Protein AF-A0A1F2QRP4-F1 (afdb_monomer_lite)

Foldseek 3Di:
DLVVLCVVVVHDSVVLHDPVLLVVQLVCVVVVHNCPRPCCDDVNVVSPVVLSVCVSVVQWDWDQDPVVRDIDIGGPVPPDD

pLDDT: mean 88.76, std 11.11, range [35.94, 96.62]

Sequenc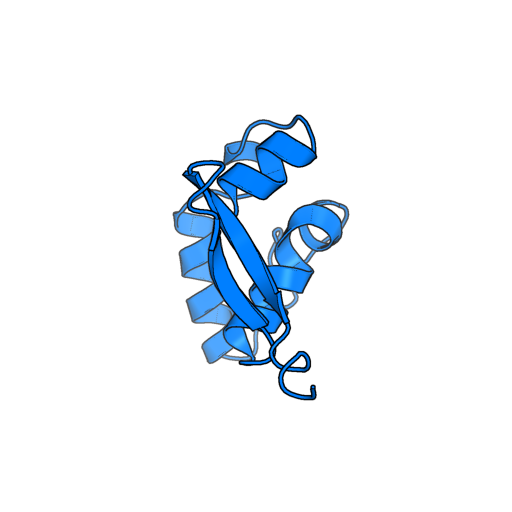e (81 aa):
MIRSRAEEAQIAPSLLATHADVQLLVQRHAAGNAADLPILQGWRRKIAGNDLVALLEGRASVEIDPARGCVRLRSTNDTGG

Secondary structure (DSSP, 8-state):
-HHHHHHHTTS-HHHH--HHHHHHHHHHHHTT--TTSGGGSHHHIIIIIHHHHHHHTTSEEEEEETTTTEEEEEEGGG---

Structure (mmCIF, N/CA/C/O backbone):
data_AF-A0A1F2QRP4-F1
#
_entry.id   AF-A0A1F2QRP4-F1
#
loop_
_atom_site.group_PDB
_atom_site.id
_atom_site.type_symbol
_atom_site.label_atom_id
_atom_site.label_alt_id
_atom_site.label_comp_id
_atom_site.label_asym_id
_atom_site.label_entity_id
_atom_site.label_seq_id
_atom_site.pdbx_PDB_ins_code
_atom_site.Cartn_x
_atom_site.Cartn_y
_atom_site.Cartn_z
_atom_site.occupancy
_atom_site.B_iso_or_equiv
_atom_site.auth_seq_id
_atom_site.auth_comp_id
_atom_site.auth_asym_id
_atom_site.auth_atom_id
_atom_site.pdbx_PDB_model_num
ATOM 1 N N . MET A 1 1 ? 9.652 -1.658 -3.139 1.00 83.81 1 MET A N 1
ATOM 2 C CA . MET A 1 1 ? 8.715 -2.786 -2.962 1.00 83.81 1 MET A CA 1
ATOM 3 C C . MET A 1 1 ? 7.670 -2.836 -4.083 1.00 83.81 1 MET A C 1
ATOM 5 O O . MET A 1 1 ? 7.756 -3.768 -4.865 1.00 83.81 1 MET A O 1
ATOM 9 N N . ILE A 1 2 ? 6.782 -1.837 -4.256 1.00 89.00 2 ILE A N 1
ATOM 10 C CA . ILE A 1 2 ? 5.725 -1.833 -5.309 1.00 89.00 2 ILE A CA 1
ATOM 11 C C . ILE A 1 2 ? 6.248 -2.240 -6.693 1.00 89.00 2 ILE A C 1
ATOM 13 O O . ILE A 1 2 ? 5.663 -3.094 -7.346 1.00 89.00 2 ILE A O 1
ATOM 17 N N . ARG A 1 3 ? 7.373 -1.653 -7.122 1.00 88.69 3 ARG A N 1
ATOM 18 C CA . ARG A 1 3 ? 8.005 -1.975 -8.407 1.00 88.69 3 ARG A CA 1
ATOM 19 C C . ARG A 1 3 ? 8.385 -3.457 -8.523 1.00 88.69 3 ARG A C 1
ATOM 21 O O . ARG A 1 3 ? 7.998 -4.077 -9.499 1.00 88.69 3 ARG A O 1
ATOM 28 N N . SER A 1 4 ? 9.029 -4.021 -7.497 1.00 90.06 4 SER A N 1
ATOM 29 C CA . SER A 1 4 ? 9.384 -5.451 -7.443 1.00 90.06 4 SER A CA 1
ATOM 30 C C . SER A 1 4 ? 8.143 -6.336 -7.562 1.00 90.06 4 SER A C 1
ATOM 32 O O . SER A 1 4 ? 8.119 -7.257 -8.364 1.00 90.06 4 SER A O 1
ATOM 34 N N . ARG A 1 5 ? 7.065 -6.015 -6.831 1.00 90.31 5 ARG A N 1
ATOM 35 C CA . ARG A 1 5 ? 5.808 -6.780 -6.906 1.00 90.31 5 ARG A CA 1
ATOM 36 C C . ARG A 1 5 ? 5.129 -6.690 -8.268 1.00 90.31 5 ARG A C 1
ATOM 38 O O . ARG A 1 5 ? 4.567 -7.673 -8.734 1.00 90.31 5 ARG A O 1
ATOM 45 N N . ALA A 1 6 ? 5.166 -5.522 -8.902 1.00 92.12 6 ALA A N 1
ATOM 46 C CA . ALA A 1 6 ? 4.624 -5.340 -10.243 1.00 92.12 6 ALA A CA 1
ATOM 47 C C . ALA A 1 6 ? 5.415 -6.141 -11.287 1.00 92.12 6 ALA A C 1
ATOM 49 O O . ALA A 1 6 ? 4.813 -6.779 -12.145 1.00 92.12 6 ALA A O 1
ATOM 50 N N . GLU A 1 7 ? 6.744 -6.152 -11.174 1.00 91.19 7 GLU A N 1
ATOM 51 C CA . GLU A 1 7 ? 7.634 -6.950 -12.022 1.00 91.19 7 GLU A CA 1
ATOM 52 C C . GLU A 1 7 ? 7.398 -8.456 -11.827 1.00 91.19 7 GLU A C 1
ATOM 54 O O . GLU A 1 7 ? 7.202 -9.169 -12.809 1.00 91.19 7 GLU A O 1
ATOM 59 N N . GLU A 1 8 ? 7.319 -8.928 -10.577 1.00 89.81 8 GLU A N 1
ATOM 60 C CA . GLU A 1 8 ? 6.987 -10.321 -10.224 1.00 89.81 8 GLU A CA 1
ATOM 61 C C . GLU A 1 8 ? 5.628 -10.755 -10.795 1.00 89.81 8 GLU A C 1
ATOM 63 O O . GLU A 1 8 ? 5.480 -11.879 -11.270 1.00 89.81 8 GLU A O 1
ATOM 68 N N . ALA A 1 9 ? 4.643 -9.855 -10.783 1.00 91.81 9 ALA A N 1
ATOM 69 C CA . ALA A 1 9 ? 3.315 -10.092 -11.340 1.00 91.81 9 ALA A CA 1
ATOM 70 C C . ALA A 1 9 ? 3.194 -9.775 -12.843 1.00 91.81 9 ALA A C 1
ATOM 72 O O . ALA A 1 9 ? 2.096 -9.872 -13.389 1.00 91.81 9 ALA A O 1
ATOM 73 N N . GLN A 1 10 ? 4.289 -9.386 -13.505 1.00 93.88 10 GLN A N 1
ATOM 74 C CA . GLN A 1 10 ? 4.343 -9.035 -14.929 1.00 93.88 10 GLN A CA 1
ATOM 75 C C . GLN A 1 10 ? 3.319 -7.965 -15.354 1.00 93.88 10 GLN A C 1
ATOM 77 O O . GLN A 1 10 ? 2.727 -8.032 -16.432 1.00 93.88 10 GLN A O 1
ATOM 82 N N . ILE A 1 11 ? 3.122 -6.949 -14.513 1.00 94.06 11 ILE A N 1
ATOM 83 C CA . ILE A 1 11 ? 2.245 -5.803 -14.786 1.00 94.06 11 ILE A CA 1
ATOM 84 C C . ILE A 1 11 ? 3.017 -4.487 -14.727 1.00 94.06 11 ILE A C 1
ATOM 86 O O . ILE A 1 11 ? 4.031 -4.354 -14.043 1.00 94.06 11 ILE A O 1
ATOM 90 N N . ALA A 1 12 ? 2.500 -3.462 -15.407 1.00 93.88 12 ALA A N 1
ATOM 91 C CA . ALA A 1 12 ? 3.042 -2.116 -15.279 1.00 93.88 12 ALA A CA 1
ATOM 92 C C . ALA A 1 12 ? 2.896 -1.617 -13.821 1.00 93.88 12 ALA A C 1
ATOM 94 O O . ALA A 1 12 ? 1.791 -1.676 -13.274 1.00 93.88 12 ALA A O 1
ATOM 95 N N . PRO A 1 13 ? 3.948 -1.058 -13.189 1.00 91.44 13 PRO A N 1
ATOM 96 C CA . PRO A 1 13 ? 3.875 -0.578 -11.807 1.00 91.44 13 PRO A CA 1
ATOM 97 C C . PRO A 1 13 ? 2.767 0.450 -11.559 1.00 91.44 13 PRO A C 1
ATOM 99 O O . PRO A 1 13 ? 2.106 0.397 -10.528 1.00 91.44 13 PRO A O 1
ATOM 102 N N . SER A 1 14 ? 2.510 1.335 -12.526 1.00 93.19 14 SER A N 1
ATOM 103 C CA . SER A 1 14 ? 1.435 2.331 -12.453 1.00 93.19 14 SER A CA 1
ATOM 104 C C . SER A 1 14 ? 0.033 1.719 -12.425 1.00 93.19 14 SER A C 1
ATOM 106 O O . SER A 1 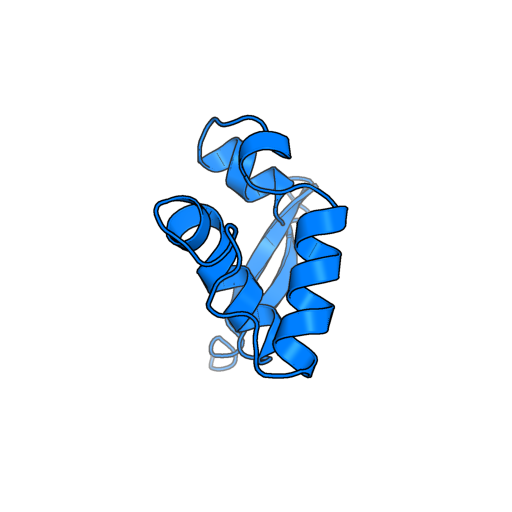14 ? -0.883 2.337 -11.892 1.00 93.19 14 SER A O 1
ATOM 108 N N . LEU A 1 15 ? -0.149 0.507 -12.961 1.00 94.06 15 LEU A N 1
ATOM 109 C CA . LEU A 1 15 ? -1.423 -0.211 -12.895 1.00 94.06 15 LEU A CA 1
ATOM 110 C C . LEU A 1 15 ? -1.672 -0.785 -11.493 1.00 94.06 15 LEU A C 1
ATOM 112 O O . LEU A 1 15 ? -2.828 -0.897 -11.066 1.00 94.06 15 LEU A O 1
ATOM 116 N N . LEU A 1 16 ? -0.591 -1.148 -10.794 1.00 93.94 16 LEU A N 1
ATOM 117 C CA . LEU A 1 16 ? -0.627 -1.633 -9.419 1.00 93.94 16 LEU A CA 1
ATOM 118 C C . LEU A 1 16 ? -0.887 -0.481 -8.444 1.00 93.94 16 LEU A C 1
ATOM 120 O O . LEU A 1 16 ? -1.874 -0.534 -7.713 1.00 93.94 16 LEU A O 1
ATOM 124 N N . ALA A 1 17 ? -0.025 0.539 -8.450 1.00 94.06 17 ALA A N 1
ATOM 125 C CA . ALA A 1 17 ? -0.171 1.750 -7.648 1.00 94.06 17 ALA A CA 1
ATOM 126 C C . ALA A 1 17 ? 0.758 2.866 -8.144 1.00 94.06 17 ALA A C 1
ATOM 128 O O . ALA A 1 17 ? 1.911 2.630 -8.517 1.00 94.06 17 ALA A O 1
ATOM 129 N N . THR A 1 18 ? 0.289 4.103 -8.062 1.00 94.00 18 THR A N 1
ATOM 130 C CA . THR A 1 18 ? 1.115 5.303 -8.216 1.00 94.00 18 THR A CA 1
ATOM 131 C C . THR A 1 18 ? 1.683 5.763 -6.870 1.00 94.00 18 THR A C 1
ATOM 133 O O . THR A 1 18 ? 1.282 5.295 -5.804 1.00 94.00 18 THR A O 1
ATOM 136 N N . HIS A 1 19 ? 2.609 6.726 -6.896 1.00 92.50 19 HIS A N 1
ATOM 137 C CA . HIS A 1 19 ? 3.094 7.370 -5.670 1.00 92.50 19 HIS A CA 1
ATOM 138 C C . HIS A 1 19 ? 1.954 8.034 -4.877 1.00 92.50 19 HIS A C 1
ATOM 140 O O . HIS A 1 19 ? 1.905 7.923 -3.654 1.00 92.50 19 HIS A O 1
ATOM 146 N N . ALA A 1 20 ? 1.010 8.678 -5.573 1.00 94.12 20 ALA A N 1
ATOM 147 C CA . ALA A 1 20 ? -0.143 9.320 -4.950 1.00 94.12 20 ALA A CA 1
ATOM 148 C C . ALA A 1 20 ? -1.047 8.302 -4.234 1.00 94.12 20 ALA A C 1
ATOM 150 O O . ALA A 1 20 ? -1.492 8.569 -3.120 1.00 94.12 20 ALA A O 1
ATOM 151 N N . ASP A 1 21 ? -1.245 7.114 -4.815 1.00 94.19 21 ASP A N 1
ATOM 152 C CA . ASP A 1 21 ? -2.030 6.042 -4.188 1.00 94.19 21 ASP A CA 1
ATOM 153 C C . ASP A 1 21 ? -1.390 5.550 -2.885 1.00 94.19 21 ASP A C 1
ATOM 155 O O . ASP A 1 21 ? -2.083 5.333 -1.891 1.00 94.19 21 ASP A O 1
ATOM 159 N N . VAL A 1 22 ? -0.059 5.404 -2.862 1.00 92.81 22 VAL A N 1
ATOM 160 C CA . VAL A 1 22 ? 0.678 5.002 -1.652 1.00 92.81 22 VAL A CA 1
ATOM 161 C C . VAL A 1 22 ? 0.599 6.091 -0.583 1.00 92.81 22 VAL A C 1
ATOM 163 O O . VAL A 1 22 ? 0.339 5.794 0.581 1.00 92.81 22 VAL A O 1
ATOM 166 N N . GLN A 1 23 ? 0.764 7.358 -0.964 1.00 94.88 23 GLN A N 1
ATOM 167 C CA . GLN A 1 23 ? 0.651 8.475 -0.027 1.00 94.88 23 GLN A CA 1
ATOM 168 C C . GLN A 1 23 ? -0.771 8.598 0.543 1.00 94.88 23 GLN A C 1
ATOM 170 O O . GLN A 1 23 ? -0.941 8.903 1.725 1.00 94.88 23 GLN A O 1
ATOM 175 N N . LEU A 1 24 ? -1.794 8.344 -0.276 1.00 96.00 24 LEU A N 1
ATOM 176 C CA . LEU A 1 24 ? -3.189 8.305 0.156 1.00 96.00 24 LEU A 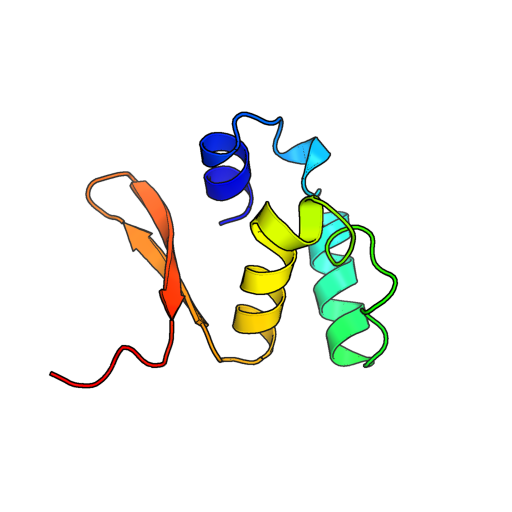CA 1
ATOM 177 C C . LEU A 1 24 ? -3.447 7.134 1.111 1.00 96.00 24 LEU A C 1
ATOM 179 O O . LEU A 1 24 ? -4.124 7.318 2.121 1.00 96.00 24 LEU A O 1
ATOM 183 N N . LEU A 1 25 ? -2.874 5.958 0.835 1.00 96.06 25 LEU A N 1
ATOM 184 C CA . LEU A 1 25 ? -2.948 4.799 1.724 1.00 96.06 25 LEU A CA 1
ATOM 185 C C . LEU A 1 25 ? -2.398 5.112 3.114 1.00 96.06 25 LEU A C 1
ATOM 187 O O . LEU A 1 25 ? -3.084 4.844 4.095 1.00 96.06 25 LEU A O 1
ATOM 191 N N . VAL A 1 26 ? -1.206 5.707 3.204 1.00 95.44 26 VAL A N 1
ATOM 192 C CA . VAL A 1 26 ? -0.597 6.085 4.491 1.00 95.44 26 VAL A CA 1
ATOM 193 C C . VAL A 1 26 ? -1.519 7.025 5.271 1.00 95.44 26 VAL A C 1
ATOM 195 O O . VAL A 1 26 ? -1.825 6.768 6.435 1.00 95.44 26 VAL A O 1
ATOM 198 N N . GLN A 1 27 ? -2.010 8.082 4.618 1.00 96.25 27 GLN A N 1
ATOM 199 C CA . GLN A 1 27 ? -2.891 9.071 5.246 1.00 96.25 27 GLN A CA 1
ATOM 200 C C . GLN A 1 27 ? -4.200 8.448 5.741 1.00 96.25 27 GLN A C 1
ATOM 202 O O . GLN A 1 27 ? -4.592 8.658 6.888 1.00 96.25 27 GLN A O 1
ATOM 207 N N . ARG A 1 28 ? -4.871 7.653 4.899 1.00 96.62 28 ARG A N 1
ATOM 208 C CA . ARG A 1 28 ? -6.140 7.015 5.268 1.00 96.62 28 ARG A CA 1
ATOM 209 C C . ARG A 1 28 ? -5.974 5.919 6.309 1.00 96.62 28 ARG A C 1
ATOM 211 O O . ARG A 1 28 ? -6.853 5.723 7.142 1.00 96.62 28 ARG A O 1
ATOM 218 N N . HIS A 1 29 ? -4.854 5.203 6.289 1.00 95.38 29 HIS A N 1
ATOM 219 C CA . HIS A 1 29 ? -4.575 4.189 7.299 1.00 95.38 29 HIS A CA 1
ATOM 220 C C . HIS A 1 29 ? -4.393 4.842 8.673 1.00 95.38 29 HIS A C 1
ATOM 222 O O . HIS A 1 29 ? -5.029 4.411 9.629 1.00 95.38 29 HIS A O 1
ATOM 228 N N . ALA A 1 30 ? -3.638 5.945 8.749 1.00 94.50 30 ALA A N 1
ATOM 229 C CA . ALA A 1 30 ? -3.491 6.727 9.978 1.00 94.50 30 ALA A CA 1
ATOM 230 C C . ALA A 1 30 ? -4.828 7.296 10.495 1.00 94.50 30 ALA A C 1
ATOM 232 O O . ALA A 1 30 ? -5.028 7.402 11.701 1.00 94.50 30 ALA A O 1
ATOM 233 N N . ALA A 1 31 ? 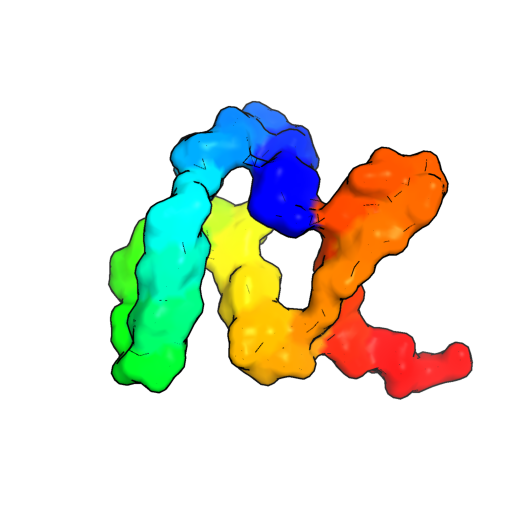-5.758 7.622 9.593 1.00 95.69 31 ALA A N 1
ATOM 234 C CA . ALA A 1 31 ? -7.109 8.079 9.926 1.00 95.69 31 ALA A CA 1
ATOM 235 C C . ALA A 1 31 ? -8.121 6.940 10.190 1.00 95.69 31 ALA A C 1
ATOM 237 O O . ALA A 1 31 ? -9.290 7.217 10.454 1.00 95.69 31 ALA A O 1
ATOM 238 N N . GLY A 1 32 ? -7.714 5.668 10.090 1.00 93.75 32 GLY A N 1
ATOM 239 C CA . GLY A 1 32 ? -8.590 4.509 10.297 1.00 93.75 32 GLY A CA 1
ATOM 240 C C . GLY A 1 32 ? -9.619 4.256 9.183 1.00 93.75 32 GLY A C 1
ATOM 241 O O . GLY A 1 32 ? -10.592 3.542 9.408 1.00 93.75 32 GLY A O 1
ATOM 242 N N . ASN A 1 33 ? -9.434 4.817 7.981 1.00 94.06 33 ASN A N 1
ATOM 243 C CA . ASN A 1 33 ? -10.409 4.771 6.880 1.00 94.06 33 ASN A CA 1
ATOM 244 C C . ASN A 1 33 ? -9.821 4.318 5.526 1.00 94.06 33 ASN A C 1
ATOM 246 O O . ASN A 1 33 ? -10.279 4.740 4.469 1.00 94.06 33 ASN A O 1
ATOM 250 N N . ALA A 1 34 ? -8.808 3.447 5.531 1.00 93.50 34 ALA A N 1
ATOM 251 C CA . ALA A 1 34 ? -8.153 2.974 4.303 1.00 93.50 34 ALA A CA 1
ATOM 252 C C . ALA A 1 34 ? -8.901 1.865 3.542 1.00 93.50 34 ALA A C 1
ATOM 254 O O . ALA A 1 34 ? -8.523 1.552 2.414 1.00 93.50 34 ALA A O 1
ATOM 255 N N . ALA A 1 35 ? -9.910 1.233 4.150 1.00 89.75 35 ALA A N 1
ATOM 256 C CA . ALA A 1 35 ? -10.482 -0.023 3.662 1.00 89.75 35 ALA A CA 1
ATOM 257 C C . ALA A 1 35 ? -11.057 0.061 2.237 1.00 89.75 35 ALA A C 1
ATOM 259 O O . ALA A 1 35 ? -11.022 -0.929 1.516 1.00 89.75 35 ALA A O 1
ATOM 260 N N . ASP A 1 36 ? -11.553 1.221 1.811 1.00 93.12 36 ASP A N 1
ATOM 261 C CA . ASP A 1 36 ? -12.162 1.447 0.495 1.00 93.12 36 ASP A CA 1
ATOM 262 C C . ASP A 1 36 ? -11.144 1.750 -0.620 1.00 93.12 36 ASP A C 1
ATOM 264 O O . ASP A 1 36 ? -11.515 1.831 -1.793 1.00 93.12 36 ASP A O 1
ATOM 268 N N . LEU A 1 37 ? -9.857 1.901 -0.292 1.00 95.75 37 LEU A N 1
ATOM 269 C CA . LEU A 1 37 ? -8.848 2.289 -1.272 1.00 95.75 37 LEU A CA 1
ATOM 270 C C . LEU A 1 37 ? -8.598 1.195 -2.322 1.00 95.75 37 LEU A C 1
ATOM 272 O O . LEU A 1 37 ? -8.423 0.030 -1.957 1.00 95.75 37 LEU A O 1
ATOM 276 N N . PRO A 1 38 ? -8.441 1.547 -3.617 1.00 94.62 38 PRO A N 1
ATOM 277 C CA . PRO A 1 38 ? -8.235 0.570 -4.690 1.00 94.62 38 PRO A CA 1
ATOM 278 C C . PRO A 1 38 ? -7.056 -0.389 -4.474 1.00 94.62 38 PRO A C 1
ATOM 280 O O . PRO A 1 38 ? -7.127 -1.549 -4.877 1.00 94.62 38 PRO A O 1
ATOM 283 N N . ILE A 1 39 ? -5.978 0.070 -3.826 1.00 94.94 39 ILE A N 1
ATOM 284 C CA . ILE A 1 39 ? -4.797 -0.752 -3.508 1.00 94.94 39 ILE A CA 1
ATOM 285 C C . ILE A 1 39 ? -5.098 -1.857 -2.485 1.00 94.94 39 ILE A C 1
ATOM 287 O O . ILE A 1 39 ? -4.421 -2.883 -2.467 1.00 94.94 39 ILE A O 1
ATOM 291 N N . LEU A 1 40 ? -6.146 -1.683 -1.674 1.00 96.38 40 LEU A N 1
ATOM 292 C CA . LEU A 1 40 ? -6.631 -2.663 -0.703 1.00 96.38 40 LEU A CA 1
ATOM 293 C C . LEU A 1 40 ? -7.818 -3.474 -1.232 1.00 96.38 40 LEU A C 1
ATOM 295 O O . LEU A 1 40 ? -8.467 -4.183 -0.466 1.00 96.38 40 LEU A O 1
ATOM 299 N N . GLN A 1 41 ? -8.078 -3.432 -2.541 1.00 95.56 41 GLN A N 1
ATOM 300 C CA . GLN A 1 41 ? -9.182 -4.151 -3.168 1.00 95.56 41 GLN A CA 1
ATOM 301 C C . GLN A 1 41 ? -8.720 -5.113 -4.267 1.00 95.56 41 GLN A C 1
ATOM 303 O O . GLN A 1 41 ? -7.693 -4.926 -4.927 1.00 95.56 41 GLN A O 1
ATOM 308 N N . GLY A 1 42 ? -9.506 -6.176 -4.457 1.00 95.56 42 GLY A N 1
ATOM 309 C CA . GLY A 1 42 ? -9.350 -7.134 -5.551 1.00 95.56 42 GLY A CA 1
ATOM 310 C C . GLY A 1 42 ? -7.935 -7.701 -5.696 1.00 95.56 42 GLY A C 1
ATOM 311 O O . GLY A 1 42 ? -7.308 -8.141 -4.732 1.00 95.56 42 GLY A O 1
ATOM 312 N N . TRP A 1 43 ? -7.433 -7.718 -6.930 1.00 95.31 43 TRP A N 1
ATOM 313 C CA . TRP A 1 43 ? -6.112 -8.260 -7.245 1.00 95.31 43 TRP A CA 1
ATOM 314 C C . TRP A 1 43 ? -4.965 -7.375 -6.727 1.00 95.31 43 TRP A C 1
ATOM 316 O O . TRP A 1 43 ? -3.934 -7.908 -6.325 1.00 95.31 43 TRP A O 1
ATOM 326 N N . ARG A 1 44 ? -5.147 -6.047 -6.644 1.00 96.00 44 ARG A N 1
ATOM 327 C CA . ARG A 1 44 ? -4.123 -5.122 -6.116 1.00 96.00 44 ARG A CA 1
ATOM 328 C C . ARG A 1 44 ? -3.806 -5.418 -4.656 1.00 96.00 44 ARG A C 1
ATOM 330 O O . ARG A 1 44 ? -2.636 -5.456 -4.270 1.00 96.00 44 ARG A O 1
ATOM 337 N N . ARG A 1 45 ? -4.844 -5.747 -3.879 1.00 95.75 45 ARG A N 1
ATOM 338 C CA . ARG A 1 45 ? -4.694 -6.207 -2.496 1.00 95.75 45 ARG A CA 1
ATOM 339 C C . ARG A 1 45 ? -3.794 -7.433 -2.393 1.00 95.75 45 ARG A C 1
ATOM 341 O O . ARG A 1 45 ? -2.930 -7.485 -1.524 1.00 95.75 45 ARG A O 1
ATOM 348 N N . LYS A 1 46 ? -4.007 -8.408 -3.278 1.00 94.69 46 LYS A N 1
ATOM 349 C CA . LYS A 1 46 ? -3.269 -9.677 -3.279 1.00 94.69 46 LYS A CA 1
ATOM 350 C C . LYS A 1 46 ? -1.799 -9.492 -3.656 1.00 94.69 46 LYS A C 1
ATOM 352 O O . LYS A 1 46 ? -0.960 -10.176 -3.092 1.00 94.69 46 LYS A O 1
ATOM 357 N N . ILE A 1 47 ? -1.502 -8.582 -4.586 1.00 94.25 47 ILE A N 1
ATOM 358 C CA . ILE A 1 47 ? -0.137 -8.365 -5.093 1.00 94.25 47 ILE A CA 1
ATOM 359 C C . ILE A 1 47 ? 0.691 -7.469 -4.167 1.00 94.25 47 ILE A C 1
ATOM 361 O O . ILE A 1 47 ? 1.881 -7.710 -3.987 1.00 94.25 47 ILE A O 1
ATOM 365 N N . ALA A 1 48 ? 0.089 -6.420 -3.600 1.00 94.19 48 ALA A N 1
ATOM 366 C CA . ALA A 1 48 ? 0.823 -5.473 -2.761 1.00 94.19 48 ALA A CA 1
ATOM 367 C C . ALA A 1 48 ? 0.047 -4.964 -1.546 1.00 94.19 48 ALA A C 1
ATOM 369 O O . ALA A 1 48 ? 0.669 -4.676 -0.530 1.00 94.19 48 ALA A O 1
ATOM 370 N N . GLY A 1 49 ? -1.283 -4.845 -1.607 1.00 94.56 49 GLY A N 1
ATOM 371 C CA . GLY A 1 49 ? -2.046 -4.220 -0.520 1.00 94.56 49 GLY A CA 1
ATOM 372 C C . GLY A 1 49 ? -1.880 -4.903 0.840 1.00 94.56 49 GLY A C 1
ATOM 373 O O . GLY A 1 49 ? -1.700 -4.212 1.836 1.00 94.56 49 GLY A O 1
ATOM 374 N N . ASN A 1 50 ? -1.877 -6.238 0.893 1.00 94.56 50 ASN A N 1
ATOM 375 C CA . ASN A 1 50 ? -1.662 -6.969 2.148 1.00 94.56 50 ASN A CA 1
ATOM 376 C C . ASN A 1 50 ? -0.270 -6.698 2.743 1.00 94.56 50 ASN A C 1
ATOM 378 O O . ASN A 1 50 ? -0.156 -6.452 3.942 1.00 94.56 50 ASN A O 1
ATOM 382 N N . ASP A 1 51 ? 0.768 -6.692 1.905 1.00 93.69 51 ASP A N 1
ATOM 383 C CA . ASP A 1 51 ? 2.139 -6.406 2.331 1.00 93.69 51 ASP A CA 1
ATOM 384 C C . ASP A 1 51 ? 2.279 -4.959 2.829 1.00 93.69 51 ASP A C 1
ATOM 386 O O . ASP A 1 51 ? 2.907 -4.712 3.854 1.00 93.69 51 ASP A O 1
ATOM 390 N N . LEU A 1 52 ? 1.669 -3.994 2.129 1.00 93.69 52 LEU A N 1
ATOM 391 C CA . LEU A 1 52 ? 1.670 -2.586 2.535 1.00 93.69 52 LEU A CA 1
ATOM 392 C C . LEU A 1 52 ? 0.981 -2.393 3.886 1.00 93.69 52 LEU A C 1
ATOM 394 O O . LEU A 1 52 ? 1.494 -1.671 4.731 1.00 93.69 52 LEU A O 1
ATOM 398 N N . VAL A 1 53 ? -0.156 -3.054 4.107 1.00 94.19 53 VAL A N 1
ATOM 399 C CA . VAL A 1 53 ? -0.854 -3.022 5.399 1.00 94.19 53 VAL A CA 1
ATOM 400 C C . VAL A 1 53 ? 0.021 -3.629 6.497 1.00 94.19 53 VAL A C 1
ATOM 402 O O . VAL A 1 53 ? 0.178 -3.019 7.549 1.00 94.19 53 VAL A O 1
ATOM 405 N N . ALA A 1 54 ? 0.680 -4.763 6.238 1.00 93.06 54 ALA A N 1
ATOM 406 C CA . ALA A 1 54 ? 1.609 -5.360 7.197 1.00 93.06 54 ALA A CA 1
ATOM 407 C C . ALA A 1 54 ? 2.794 -4.437 7.537 1.00 93.06 54 ALA A C 1
ATOM 409 O O . ALA A 1 54 ? 3.207 -4.398 8.695 1.00 93.06 54 ALA A O 1
ATOM 410 N N . LEU A 1 55 ? 3.316 -3.676 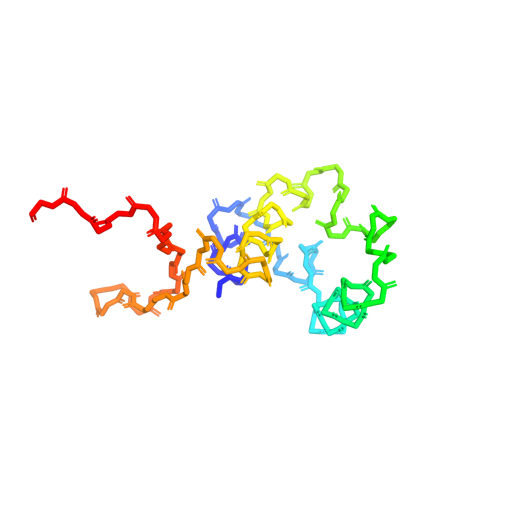6.566 1.00 92.81 55 LEU A N 1
ATOM 411 C CA . LEU A 1 55 ? 4.346 -2.657 6.805 1.00 92.81 55 LEU A CA 1
ATOM 412 C C . LEU A 1 55 ? 3.838 -1.525 7.699 1.00 92.81 55 LEU A C 1
ATOM 414 O O . LEU A 1 55 ? 4.515 -1.151 8.652 1.00 92.81 55 LEU A O 1
ATOM 418 N N . LEU A 1 56 ? 2.654 -0.987 7.398 1.00 93.12 56 LEU A N 1
ATOM 419 C CA . LEU A 1 56 ? 2.064 0.117 8.161 1.00 93.12 56 LEU A CA 1
ATOM 420 C C . LEU A 1 56 ? 1.733 -0.288 9.599 1.00 93.12 56 LEU A C 1
ATOM 422 O O . LEU A 1 56 ? 1.859 0.519 10.512 1.00 93.12 56 LEU A O 1
ATOM 426 N N . GLU A 1 57 ? 1.376 -1.552 9.801 1.00 93.06 57 GLU A N 1
ATOM 427 C CA . GLU A 1 57 ? 1.053 -2.115 11.112 1.00 93.06 57 GLU A CA 1
ATOM 428 C C . GLU A 1 57 ? 2.289 -2.679 11.841 1.00 93.06 57 GLU A C 1
ATOM 430 O O . GLU A 1 57 ? 2.149 -3.336 12.871 1.00 93.06 57 GLU A O 1
ATOM 435 N N . GLY A 1 58 ? 3.503 -2.462 11.314 1.00 92.62 58 GLY A N 1
ATOM 436 C CA . GLY A 1 58 ? 4.760 -2.892 11.943 1.00 92.62 58 GLY A CA 1
ATOM 437 C C . GLY A 1 58 ? 4.979 -4.411 11.985 1.00 92.62 58 GLY A C 1
ATOM 438 O O . GLY A 1 58 ? 5.856 -4.898 12.696 1.00 92.62 58 GLY A O 1
ATOM 439 N N . ARG A 1 59 ? 4.196 -5.182 11.223 1.00 92.94 59 ARG A N 1
ATOM 440 C CA . ARG A 1 59 ? 4.303 -6.651 11.119 1.00 92.94 59 ARG A CA 1
ATOM 441 C C . ARG A 1 59 ? 5.253 -7.122 10.019 1.00 92.94 59 ARG A C 1
ATOM 443 O O . ARG A 1 59 ? 5.496 -8.317 9.850 1.00 92.94 59 ARG A O 1
ATOM 450 N N . ALA A 1 60 ? 5.769 -6.185 9.239 1.00 91.94 60 ALA A N 1
ATOM 451 C CA . ALA A 1 60 ? 6.768 -6.431 8.222 1.00 91.94 60 ALA A CA 1
ATOM 452 C C . ALA A 1 60 ? 7.753 -5.260 8.163 1.00 91.94 60 ALA A C 1
ATOM 454 O O . ALA A 1 60 ? 7.490 -4.165 8.657 1.00 91.94 60 ALA A O 1
ATOM 455 N N . SER A 1 61 ? 8.892 -5.487 7.531 1.00 89.88 61 SER A N 1
ATOM 456 C CA . SER A 1 61 ? 9.900 -4.480 7.220 1.00 89.88 61 SER A CA 1
ATOM 457 C C . SER A 1 61 ? 10.358 -4.641 5.776 1.00 89.88 61 SER A C 1
ATOM 459 O O . SER A 1 61 ? 10.177 -5.688 5.153 1.00 89.88 61 SER A O 1
ATOM 461 N N . VAL A 1 62 ? 10.910 -3.573 5.214 1.00 88.69 62 VAL A N 1
ATOM 462 C CA . VAL A 1 62 ? 11.422 -3.566 3.845 1.00 88.69 62 VAL A CA 1
ATOM 463 C C . VAL A 1 62 ? 12.929 -3.736 3.876 1.00 88.69 62 VAL A C 1
ATOM 465 O O . VAL A 1 62 ? 13.612 -3.035 4.616 1.00 88.69 62 VAL A O 1
ATOM 468 N N . GLU A 1 63 ? 13.443 -4.608 3.019 1.00 88.88 63 GLU A N 1
ATOM 469 C CA . GLU A 1 63 ? 14.873 -4.843 2.883 1.00 88.88 63 GLU A CA 1
ATOM 470 C C . GLU A 1 63 ? 15.313 -4.816 1.435 1.00 88.88 63 GLU A C 1
ATOM 472 O O . GLU A 1 63 ? 14.543 -5.105 0.519 1.00 88.88 63 GLU A O 1
ATOM 477 N N . ILE A 1 64 ? 16.579 -4.483 1.230 1.00 85.56 64 ILE A N 1
ATOM 478 C CA . ILE A 1 64 ? 17.214 -4.554 -0.077 1.00 85.56 64 ILE A CA 1
ATOM 479 C C . ILE A 1 64 ? 17.958 -5.882 -0.137 1.00 85.56 64 ILE A C 1
ATOM 481 O O . ILE A 1 64 ? 18.784 -6.164 0.724 1.00 85.56 64 ILE A O 1
ATOM 485 N N . ASP A 1 65 ? 17.662 -6.694 -1.148 1.00 81.69 65 ASP A N 1
ATOM 486 C CA . ASP A 1 65 ? 18.480 -7.850 -1.489 1.00 81.69 65 ASP A CA 1
ATOM 487 C C . ASP A 1 65 ? 19.756 -7.352 -2.189 1.00 81.69 65 ASP A C 1
ATOM 489 O O . ASP A 1 65 ? 19.673 -6.902 -3.338 1.00 81.69 65 ASP A O 1
ATOM 493 N N . PRO A 1 66 ? 20.936 -7.425 -1.548 1.00 78.06 66 PRO A N 1
ATOM 494 C CA . PRO A 1 66 ? 22.173 -6.929 -2.142 1.00 78.06 66 PRO A CA 1
ATOM 495 C C . PRO A 1 66 ? 22.610 -7.740 -3.369 1.00 78.06 66 PRO A C 1
ATOM 497 O O . PRO A 1 66 ? 23.316 -7.207 -4.219 1.00 78.06 66 PRO A O 1
ATOM 500 N N . ALA A 1 67 ? 22.178 -9.000 -3.504 1.00 80.06 67 ALA A N 1
ATOM 501 C CA . ALA A 1 67 ? 22.536 -9.845 -4.642 1.00 80.06 67 ALA A CA 1
ATOM 502 C C . ALA A 1 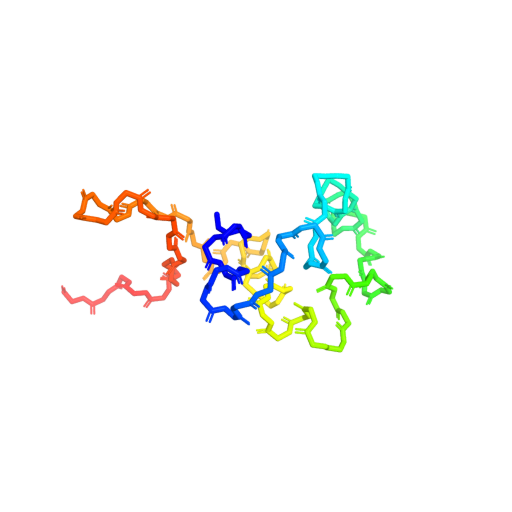67 ? 21.716 -9.516 -5.897 1.00 80.06 67 ALA A C 1
ATOM 504 O O . ALA A 1 67 ? 22.171 -9.738 -7.018 1.00 80.06 67 ALA A O 1
ATOM 505 N N . ARG A 1 68 ? 20.495 -9.004 -5.715 1.00 74.12 68 ARG A N 1
ATOM 506 C CA . ARG A 1 68 ? 19.552 -8.720 -6.809 1.00 74.12 68 ARG A CA 1
ATOM 507 C C . ARG A 1 68 ? 19.291 -7.231 -7.026 1.00 74.12 68 ARG A C 1
ATOM 509 O O . ARG A 1 68 ? 18.665 -6.873 -8.018 1.00 74.12 68 ARG A O 1
ATOM 516 N N . GLY A 1 69 ? 19.716 -6.371 -6.100 1.00 80.00 69 GLY A N 1
ATOM 517 C CA . GLY A 1 69 ? 19.393 -4.942 -6.102 1.00 80.00 69 GLY A CA 1
ATOM 518 C C . GLY A 1 69 ? 17.893 -4.656 -5.962 1.00 80.00 69 GLY A C 1
ATOM 519 O O . GLY A 1 69 ? 17.451 -3.539 -6.231 1.00 80.00 69 GLY A O 1
ATOM 520 N N . CYS A 1 70 ? 17.093 -5.654 -5.572 1.00 79.44 70 CYS A N 1
ATOM 521 C CA . CYS A 1 70 ? 15.643 -5.548 -5.500 1.00 79.44 70 CYS A CA 1
ATOM 522 C C . CYS A 1 70 ? 15.159 -5.419 -4.055 1.00 79.44 70 CYS A C 1
ATOM 524 O O . CYS A 1 70 ? 15.816 -5.828 -3.100 1.00 79.44 70 CYS A O 1
ATOM 526 N N . VAL A 1 71 ? 13.985 -4.816 -3.897 1.00 84.50 71 VAL A N 1
ATOM 527 C CA . VAL A 1 71 ? 13.399 -4.535 -2.588 1.00 84.50 71 VAL A CA 1
ATOM 528 C C . VAL A 1 71 ? 12.422 -5.646 -2.210 1.00 84.50 71 VAL A C 1
ATOM 530 O O . VAL A 1 71 ? 11.388 -5.780 -2.867 1.00 84.50 71 VAL A O 1
ATOM 533 N N . ARG A 1 72 ? 12.698 -6.371 -1.124 1.00 84.88 72 ARG A N 1
ATOM 534 C CA . ARG A 1 72 ? 11.862 -7.454 -0.584 1.00 84.88 72 ARG A CA 1
ATOM 535 C C . ARG A 1 72 ? 11.191 -7.071 0.731 1.00 84.88 72 ARG A C 1
ATOM 537 O O . ARG A 1 72 ? 11.612 -6.149 1.425 1.00 84.88 72 ARG A O 1
ATOM 544 N N . LEU A 1 73 ? 10.130 -7.803 1.056 1.00 86.75 73 LEU A N 1
ATOM 545 C CA . LEU A 1 73 ? 9.470 -7.745 2.353 1.00 86.75 73 LEU A CA 1
ATOM 546 C C . LEU A 1 73 ? 10.084 -8.801 3.282 1.00 86.75 73 LEU A C 1
ATOM 548 O O . LEU A 1 73 ? 10.169 -9.966 2.895 1.00 86.75 73 LEU A O 1
ATOM 552 N N . ARG A 1 74 ? 10.469 -8.407 4.496 1.00 85.44 74 ARG A N 1
ATOM 553 C CA . ARG A 1 74 ? 10.799 -9.309 5.605 1.00 85.44 74 ARG A CA 1
ATOM 554 C C . ARG A 1 74 ? 9.652 -9.271 6.611 1.00 85.44 74 ARG A C 1
ATOM 556 O O . ARG A 1 74 ? 9.278 -8.195 7.070 1.00 85.44 74 ARG A O 1
ATOM 563 N N . SER A 1 75 ? 9.088 -10.418 6.966 1.00 78.81 75 SER A N 1
ATOM 564 C CA . SER A 1 75 ? 8.099 -10.500 8.049 1.00 78.81 75 SER A CA 1
ATOM 565 C C . SER A 1 75 ? 8.798 -10.319 9.397 1.00 78.81 75 SER A C 1
ATOM 567 O O . SER A 1 75 ? 9.846 -10.916 9.623 1.00 78.81 75 SER A O 1
ATOM 569 N N . THR A 1 76 ? 8.235 -9.529 10.316 1.00 72.88 76 THR A N 1
ATOM 570 C CA . THR A 1 76 ? 8.880 -9.272 11.623 1.00 72.88 76 THR A CA 1
ATOM 571 C C . THR A 1 76 ? 8.802 -10.457 12.594 1.00 72.88 76 THR A C 1
ATOM 573 O O . THR A 1 76 ? 9.448 -10.430 13.635 1.00 72.88 76 THR A O 1
ATOM 576 N N . ASN A 1 77 ? 8.089 -11.530 12.231 1.00 64.69 77 ASN A N 1
ATOM 577 C CA . ASN A 1 77 ? 8.051 -12.797 12.973 1.00 64.69 77 ASN A CA 1
ATOM 578 C C . ASN A 1 77 ? 9.268 -13.719 12.734 1.00 64.69 77 ASN A C 1
ATOM 580 O O . ASN A 1 77 ? 9.295 -14.811 13.289 1.00 64.69 77 ASN A O 1
ATOM 584 N N . ASP A 1 78 ? 10.252 -13.312 11.924 1.00 57.41 78 ASP A N 1
ATOM 585 C CA . ASP A 1 78 ? 11.428 -14.129 11.566 1.00 57.41 78 ASP A CA 1
ATOM 586 C C . ASP A 1 78 ? 12.638 -13.946 12.513 1.00 57.41 78 ASP A C 1
ATOM 588 O O . ASP A 1 78 ? 13.752 -14.362 12.216 1.00 57.41 78 ASP A O 1
ATOM 592 N N . THR A 1 79 ? 12.447 -13.327 13.683 1.00 51.34 79 THR A N 1
ATOM 593 C CA . THR A 1 79 ? 13.476 -13.309 14.737 1.00 51.34 79 THR A CA 1
ATOM 594 C C . THR A 1 79 ? 13.254 -14.494 15.675 1.00 51.34 79 THR A C 1
ATOM 596 O O . THR A 1 79 ? 12.574 -14.378 16.694 1.00 51.34 79 THR A O 1
ATOM 599 N N . GLY A 1 80 ? 13.821 -15.644 15.317 1.00 49.31 80 GLY A N 1
ATOM 600 C CA . GLY A 1 80 ? 13.835 -16.840 16.157 1.00 49.31 80 GLY A CA 1
ATOM 601 C C . GLY A 1 80 ? 14.660 -17.965 15.538 1.00 49.31 80 GLY A C 1
ATOM 602 O O . GLY A 1 80 ? 14.088 -18.863 14.925 1.00 49.31 80 GLY A O 1
ATOM 603 N N . GLY A 1 81 ? 15.984 -17.912 15.716 1.00 35.94 81 GLY A N 1
ATOM 604 C CA . GLY A 1 81 ? 16.935 -18.954 15.314 1.00 35.94 81 GLY A CA 1
ATOM 605 C C . GLY A 1 81 ? 18.371 -18.465 15.315 1.00 35.94 81 GLY A C 1
ATOM 606 O O . GLY A 1 81 ? 18.796 -17.961 14.257 1.00 35.94 81 GLY A O 1
#

Radius of gyration: 13.03 Å; chains: 1; bounding box: 35×28×31 Å